Protein AF-A0A2T2XHT8-F1 (afdb_monomer_lite)

Structure (mmCIF, N/CA/C/O backbone):
data_AF-A0A2T2XHT8-F1
#
_entry.id   AF-A0A2T2XHT8-F1
#
loop_
_atom_site.group_PDB
_atom_site.id
_atom_site.type_symbol
_atom_site.label_atom_id
_atom_site.label_alt_id
_atom_site.label_comp_id
_atom_site.label_asym_id
_atom_site.label_entity_id
_atom_site.label_seq_id
_atom_site.pdbx_PDB_ins_code
_atom_site.Cartn_x
_atom_site.Cartn_y
_atom_site.Cartn_z
_atom_site.occupancy
_atom_site.B_iso_or_equiv
_atom_site.auth_seq_id
_atom_site.auth_comp_id
_atom_site.auth_asym_id
_atom_site.auth_atom_id
_atom_site.pdbx_PDB_model_num
ATOM 1 N N . ARG A 1 1 ? -16.889 11.963 -3.856 1.00 29.59 1 ARG A N 1
ATOM 2 C CA . ARG A 1 1 ? -16.355 12.970 -2.906 1.00 29.59 1 ARG A CA 1
ATOM 3 C C . ARG A 1 1 ? -15.479 12.224 -1.908 1.00 29.59 1 ARG A C 1
ATOM 5 O O . ARG A 1 1 ? -16.022 11.439 -1.146 1.00 29.59 1 ARG A O 1
ATOM 12 N N . LEU A 1 2 ? -14.154 12.374 -1.990 1.00 33.22 2 LEU A N 1
ATOM 13 C CA . LEU A 1 2 ? -13.197 11.797 -1.035 1.00 33.22 2 LEU A CA 1
ATOM 14 C C . LEU A 1 2 ? -13.222 12.668 0.232 1.00 33.22 2 LEU A C 1
ATOM 16 O O . LEU A 1 2 ? -12.423 13.588 0.369 1.00 33.22 2 LEU A O 1
ATOM 20 N N . ASN A 1 3 ? -14.234 12.473 1.078 1.00 31.56 3 ASN A N 1
ATOM 21 C CA . ASN A 1 3 ? -14.419 13.256 2.298 1.00 31.56 3 ASN A CA 1
ATOM 22 C C . ASN A 1 3 ? -13.609 12.636 3.454 1.00 31.56 3 ASN A C 1
ATOM 24 O O . ASN A 1 3 ? -13.709 11.440 3.710 1.00 31.56 3 ASN A O 1
ATOM 28 N N . ASP A 1 4 ? -12.853 13.489 4.149 1.00 36.97 4 ASP A N 1
ATOM 29 C CA . ASP A 1 4 ? -12.345 13.329 5.523 1.00 36.97 4 ASP A CA 1
ATOM 30 C C . ASP A 1 4 ? -11.318 12.215 5.830 1.00 36.97 4 ASP A C 1
ATOM 32 O O . ASP A 1 4 ? -11.318 11.665 6.930 1.00 36.97 4 ASP A O 1
ATOM 36 N N . GLY A 1 5 ? -10.402 11.905 4.907 1.00 38.28 5 GLY A N 1
ATOM 37 C CA . GLY A 1 5 ? -9.258 11.017 5.176 1.00 38.28 5 GLY A CA 1
ATOM 38 C C . GLY A 1 5 ? -7.978 11.773 5.558 1.00 38.28 5 GLY A C 1
ATOM 39 O O . GLY A 1 5 ? -7.670 12.795 4.951 1.00 38.28 5 GLY A O 1
ATOM 40 N N . TRP A 1 6 ? -7.212 11.256 6.527 1.00 43.72 6 TRP A N 1
ATOM 41 C CA . TRP A 1 6 ? -5.841 11.714 6.799 1.00 43.72 6 TRP A CA 1
ATOM 42 C C . TRP A 1 6 ? -4.872 11.102 5.794 1.00 43.72 6 TRP A C 1
ATOM 44 O O . TRP A 1 6 ? -4.597 9.907 5.860 1.00 43.72 6 TRP A O 1
ATOM 54 N N . TYR A 1 7 ? -4.335 11.923 4.898 1.00 46.22 7 TYR A N 1
ATOM 55 C CA . TYR A 1 7 ? -3.352 11.497 3.906 1.00 46.22 7 TYR A CA 1
ATOM 56 C C . TYR A 1 7 ? -1.944 11.574 4.495 1.00 46.22 7 TYR A C 1
ATOM 58 O O . TYR A 1 7 ? -1.497 12.653 4.876 1.00 46.22 7 TYR A O 1
ATOM 66 N N . LEU A 1 8 ? -1.255 10.437 4.541 1.00 48.88 8 LEU A N 1
ATOM 67 C CA . LEU A 1 8 ? 0.161 10.328 4.888 1.00 48.88 8 LEU A CA 1
ATOM 68 C C . LEU A 1 8 ? 0.977 10.135 3.615 1.00 48.88 8 LEU A C 1
ATOM 70 O O . LEU A 1 8 ? 0.895 9.075 3.010 1.00 48.88 8 LEU A O 1
ATOM 74 N N . TYR A 1 9 ? 1.755 11.147 3.250 1.00 46.75 9 TYR A N 1
ATOM 75 C CA . TYR A 1 9 ? 2.623 11.181 2.072 1.00 46.75 9 TYR A CA 1
ATOM 76 C C . TYR A 1 9 ? 4.085 10.988 2.490 1.00 46.75 9 TYR A C 1
ATOM 78 O O . TYR A 1 9 ? 4.511 11.621 3.456 1.00 46.75 9 TYR A O 1
ATOM 86 N N . SER A 1 10 ? 4.855 10.167 1.769 1.00 44.16 10 SER A N 1
ATOM 87 C CA . SER A 1 10 ? 6.283 9.954 2.035 1.00 44.16 10 SER A CA 1
ATOM 88 C C . SER A 1 10 ? 7.057 9.840 0.728 1.00 44.16 10 SER A C 1
ATOM 90 O O . SER A 1 10 ? 7.100 8.764 0.145 1.00 44.16 10 SER A O 1
ATOM 92 N N . THR A 1 11 ? 7.709 10.926 0.305 1.00 45.41 11 THR A N 1
ATOM 93 C CA . THR A 1 11 ? 8.671 10.891 -0.805 1.00 45.41 11 THR A CA 1
ATOM 94 C C . THR A 1 11 ? 10.103 10.945 -0.330 1.00 45.41 11 THR A C 1
ATOM 96 O O . THR A 1 11 ? 10.429 11.586 0.668 1.00 45.41 11 THR A O 1
ATOM 99 N N . LYS A 1 12 ? 10.992 10.359 -1.134 1.00 41.38 12 LYS A N 1
ATOM 100 C CA . LYS A 1 12 ? 12.446 10.482 -0.992 1.00 41.38 12 LYS A CA 1
ATOM 101 C C . LYS A 1 12 ? 12.941 11.943 -1.006 1.00 41.38 12 LYS A C 1
ATOM 103 O O . LYS A 1 12 ? 14.016 12.219 -0.480 1.00 41.38 12 LYS A O 1
ATOM 108 N N . HIS A 1 13 ? 12.171 12.872 -1.591 1.00 39.47 13 HIS A N 1
ATOM 109 C CA . HIS A 1 13 ? 12.579 14.265 -1.835 1.00 39.47 13 HIS A CA 1
ATOM 110 C C . HIS A 1 13 ? 11.627 15.348 -1.291 1.00 39.47 13 HIS A C 1
ATOM 112 O O . HIS A 1 13 ? 11.876 16.534 -1.489 1.00 39.47 13 HIS A O 1
ATOM 118 N N . GLY A 1 14 ? 10.575 14.984 -0.555 1.00 38.69 14 GLY A N 1
ATOM 119 C CA . GLY A 1 14 ? 9.791 15.924 0.246 1.00 38.69 14 GLY A CA 1
ATOM 120 C C . GLY A 1 14 ? 9.030 17.020 -0.512 1.00 38.69 14 GLY A C 1
ATOM 121 O O . GLY A 1 14 ? 8.769 18.055 0.104 1.00 38.69 14 GLY A O 1
ATOM 122 N N . GLN A 1 15 ? 8.644 16.844 -1.782 1.00 34.75 15 GLN A N 1
ATOM 123 C CA . GLN A 1 15 ? 7.845 17.860 -2.490 1.00 34.75 15 GLN A CA 1
ATOM 124 C C . GLN A 1 15 ? 6.335 17.802 -2.203 1.00 34.75 15 GLN A C 1
ATOM 126 O O . GLN A 1 15 ? 5.816 16.850 -1.632 1.00 34.75 15 GLN A O 1
ATOM 131 N N . GLU A 1 16 ? 5.668 18.930 -2.456 1.00 40.03 16 GLU A N 1
ATOM 132 C CA . GLU A 1 16 ? 4.448 19.384 -1.787 1.00 40.03 16 GLU A CA 1
ATOM 133 C C . GLU A 1 16 ? 3.205 19.304 -2.684 1.00 40.03 16 GLU A C 1
ATOM 135 O O . GLU A 1 16 ? 3.175 19.864 -3.775 1.00 40.03 16 GLU A O 1
ATOM 140 N N . SER A 1 17 ? 2.126 18.707 -2.173 1.00 34.84 17 SER A N 1
ATOM 141 C CA . SER A 1 17 ? 0.760 19.060 -2.574 1.00 34.84 17 SER A CA 1
ATOM 142 C C . SER A 1 17 ? -0.206 18.667 -1.452 1.00 34.84 17 SER A C 1
ATOM 144 O O . SER A 1 17 ? -0.479 17.488 -1.232 1.00 34.84 17 SER A O 1
ATOM 146 N N . LEU A 1 18 ? -0.662 19.655 -0.676 1.00 41.75 18 LEU A N 1
ATOM 147 C CA . LEU A 1 18 ? -1.556 19.456 0.468 1.00 41.75 18 LEU A CA 1
ATOM 148 C C . LEU A 1 18 ? -2.998 19.765 0.055 1.00 41.75 18 LEU A C 1
ATOM 150 O O . LEU A 1 18 ? -3.281 20.804 -0.540 1.00 41.75 18 LEU A O 1
ATOM 154 N N . THR A 1 19 ? -3.924 18.888 0.435 1.00 37.12 19 THR A N 1
ATOM 155 C CA . THR A 1 19 ? -5.341 19.259 0.574 1.00 37.12 19 THR A CA 1
ATOM 156 C C . THR A 1 19 ? -5.607 19.511 2.059 1.00 37.12 19 THR A C 1
ATOM 158 O O . THR A 1 19 ? -4.887 18.994 2.906 1.00 37.12 19 THR A O 1
ATOM 161 N N . ALA A 1 20 ? -6.609 20.319 2.405 1.00 35.16 20 ALA A N 1
ATOM 162 C CA . ALA A 1 20 ? -6.785 20.916 3.739 1.00 35.16 20 ALA A CA 1
ATOM 163 C C . ALA A 1 20 ? -6.892 19.955 4.962 1.00 35.16 20 ALA A C 1
ATOM 165 O O . ALA A 1 20 ? -6.989 20.447 6.078 1.00 35.16 20 ALA A O 1
ATOM 166 N N . ASN A 1 21 ? -6.837 18.624 4.784 1.00 45.00 21 ASN A N 1
ATOM 167 C CA . ASN A 1 21 ? -6.925 17.599 5.842 1.00 45.00 21 ASN A CA 1
ATOM 168 C C . ASN A 1 21 ? -5.767 16.562 5.817 1.00 45.00 21 ASN A C 1
ATOM 170 O O . ASN A 1 21 ? -5.940 15.421 6.243 1.00 45.00 21 ASN A O 1
ATOM 174 N N . SER A 1 22 ? -4.591 16.908 5.283 1.00 45.38 22 SER A N 1
ATOM 175 C CA . SER A 1 22 ? -3.425 16.005 5.204 1.00 45.38 22 SER A CA 1
ATOM 176 C C . SER A 1 22 ? -2.318 16.361 6.204 1.00 45.38 22 SER A C 1
ATOM 178 O O . SER A 1 22 ? -1.941 17.529 6.289 1.00 45.38 22 SER A O 1
ATOM 180 N N . THR A 1 23 ? -1.731 15.361 6.876 1.00 44.03 23 THR A N 1
ATOM 181 C CA . THR A 1 23 ? -0.503 15.529 7.682 1.00 44.03 23 THR A CA 1
ATOM 182 C C . THR A 1 23 ? 0.681 14.919 6.946 1.00 44.03 23 THR A C 1
ATOM 184 O O . 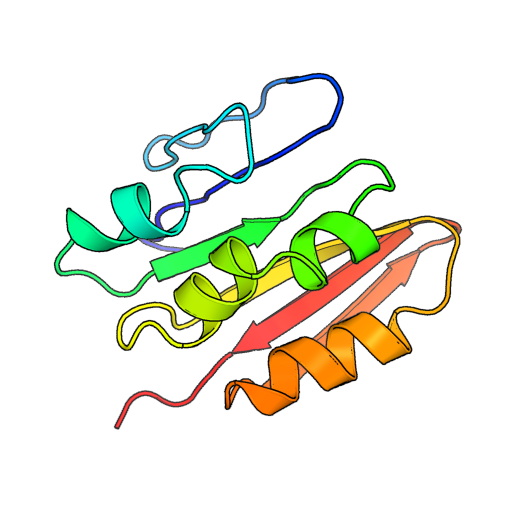THR A 1 23 ? 0.690 13.728 6.641 1.00 44.03 23 THR A O 1
ATOM 187 N N . LYS A 1 24 ? 1.699 15.737 6.668 1.00 46.44 24 LYS A N 1
ATOM 188 C CA . LYS A 1 24 ? 2.946 15.303 6.028 1.00 46.44 24 LYS A CA 1
ATOM 189 C C . LYS A 1 24 ? 3.879 14.685 7.065 1.00 46.44 24 LYS A C 1
ATOM 191 O O . LYS A 1 24 ? 4.098 15.283 8.115 1.00 46.44 24 LYS A O 1
ATOM 196 N N . PHE A 1 25 ? 4.492 13.556 6.724 1.00 45.59 25 PHE A N 1
ATOM 197 C CA . PHE A 1 25 ? 5.554 12.955 7.523 1.00 45.59 25 PHE A CA 1
ATOM 198 C C . PHE A 1 25 ? 6.774 12.700 6.635 1.00 45.59 25 PHE A C 1
ATOM 200 O O . PHE A 1 25 ? 6.668 12.117 5.561 1.00 45.59 25 PHE A O 1
ATOM 207 N N . GLY A 1 26 ? 7.932 13.219 7.050 1.00 38.50 26 GLY A N 1
ATOM 208 C CA . GLY A 1 26 ? 9.165 13.203 6.249 1.00 38.50 26 GLY A CA 1
ATOM 209 C C . GLY A 1 26 ? 9.872 11.846 6.184 1.00 38.50 26 GLY A C 1
ATOM 210 O O . GLY A 1 26 ? 10.766 11.673 5.365 1.00 38.50 26 GLY A O 1
ATOM 211 N N . THR A 1 27 ? 9.471 10.885 7.016 1.00 43.19 27 THR A N 1
ATOM 212 C CA . THR A 1 27 ? 10.069 9.547 7.140 1.00 43.19 27 THR A CA 1
ATOM 213 C C . THR A 1 27 ? 9.017 8.534 7.607 1.00 43.19 27 THR A C 1
ATOM 215 O O . THR A 1 27 ? 8.035 8.912 8.247 1.00 43.19 27 THR A O 1
ATOM 218 N N . ILE A 1 28 ? 9.241 7.240 7.317 1.00 46.84 28 ILE A N 1
ATOM 219 C CA . ILE A 1 28 ? 8.378 6.092 7.698 1.00 46.84 28 ILE A CA 1
ATOM 220 C C . ILE A 1 28 ? 8.026 6.082 9.204 1.00 46.84 28 ILE A C 1
ATOM 222 O O . ILE A 1 28 ? 6.946 5.629 9.584 1.00 46.84 28 ILE A O 1
ATOM 226 N N . SER A 1 29 ? 8.873 6.704 10.027 1.00 42.41 29 SER A N 1
ATOM 227 C CA . SER A 1 29 ? 8.864 6.720 11.493 1.00 42.41 29 SER A CA 1
ATOM 228 C C . SER A 1 29 ? 7.639 7.326 12.190 1.00 42.41 29 SER A C 1
ATOM 230 O O . SER A 1 29 ? 7.700 7.568 13.385 1.00 42.41 29 SER A O 1
ATOM 232 N N . THR A 1 30 ? 6.526 7.597 11.504 1.00 53.91 30 THR A N 1
ATOM 233 C CA . THR A 1 30 ? 5.343 8.225 12.133 1.00 53.91 30 THR A CA 1
ATOM 234 C C . THR A 1 30 ? 3.989 7.831 11.529 1.00 53.91 30 THR A C 1
ATOM 236 O O . THR A 1 30 ? 2.974 8.405 11.916 1.00 53.91 30 THR A O 1
ATOM 239 N N . ILE A 1 31 ? 3.900 6.812 10.653 1.00 56.75 31 ILE A N 1
ATOM 240 C CA . ILE A 1 31 ? 2.582 6.349 10.160 1.00 56.75 31 ILE A CA 1
ATOM 241 C C . ILE A 1 31 ? 1.702 5.871 11.326 1.00 56.75 31 ILE A C 1
ATOM 243 O O . ILE A 1 31 ? 0.533 6.241 11.421 1.00 56.75 31 ILE A O 1
ATOM 247 N N . ALA A 1 32 ? 2.275 5.109 12.260 1.00 57.50 32 ALA A N 1
ATOM 248 C CA . ALA A 1 32 ? 1.568 4.652 13.455 1.00 57.50 32 ALA A CA 1
ATOM 249 C C . ALA A 1 32 ? 1.160 5.814 14.386 1.00 57.50 32 ALA A C 1
ATOM 251 O O . ALA A 1 32 ? 0.032 5.841 14.884 1.00 57.50 32 ALA A O 1
ATOM 252 N N . GLU A 1 33 ? 2.037 6.805 14.579 1.00 57.50 33 GLU A N 1
ATOM 253 C CA . GLU A 1 33 ? 1.763 7.978 15.420 1.00 57.50 33 GLU A CA 1
ATOM 254 C C . GLU A 1 33 ? 0.640 8.841 14.832 1.00 57.50 33 GLU A C 1
ATOM 256 O O . GLU A 1 33 ? -0.312 9.188 15.534 1.00 57.50 33 GLU A O 1
ATOM 261 N N . ALA A 1 34 ? 0.675 9.093 13.524 1.00 56.09 34 ALA A N 1
ATOM 262 C CA . ALA A 1 34 ? -0.365 9.813 12.795 1.00 56.09 34 ALA A CA 1
ATOM 263 C C . A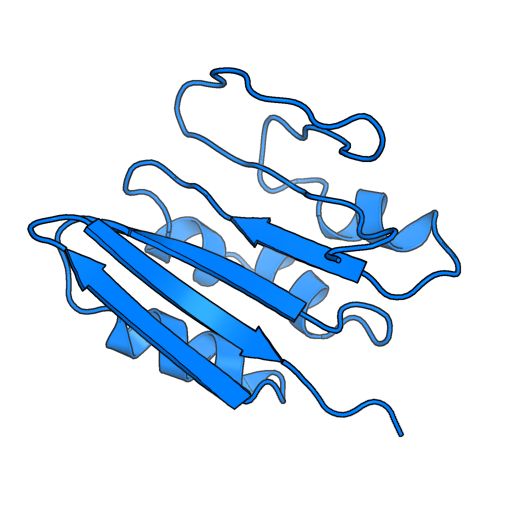LA A 1 34 ? -1.744 9.163 12.937 1.00 56.09 34 ALA A C 1
ATOM 265 O O . ALA A 1 34 ? -2.765 9.834 13.094 1.00 56.09 34 ALA A O 1
ATOM 266 N N . ILE A 1 35 ? -1.762 7.833 12.891 1.00 61.59 35 ILE A N 1
ATOM 267 C CA . ILE A 1 35 ? -2.977 7.042 12.993 1.00 61.59 35 ILE A CA 1
ATOM 268 C C . ILE A 1 35 ? -3.524 7.037 14.429 1.00 61.59 35 ILE A C 1
ATOM 270 O O . ILE A 1 35 ? -4.741 6.957 14.615 1.00 61.59 35 ILE A O 1
ATOM 274 N N . SER A 1 36 ? -2.665 7.141 15.446 1.00 60.97 36 SER A N 1
ATOM 275 C CA . SER A 1 36 ? -3.055 7.045 16.859 1.00 60.97 36 SER A CA 1
ATOM 276 C C . SER A 1 36 ? -3.946 8.206 17.333 1.00 60.97 36 SER A C 1
ATOM 278 O O . SER A 1 36 ? -4.880 7.976 18.106 1.00 60.97 36 SER A O 1
ATOM 280 N N . GLY A 1 37 ? -3.751 9.414 16.792 1.00 60.84 37 GLY A N 1
ATOM 281 C CA . GLY A 1 37 ? -4.430 10.638 17.235 1.00 60.84 37 GLY A CA 1
ATOM 282 C C . GLY A 1 37 ? -5.837 10.887 16.675 1.00 60.84 37 GLY A C 1
ATOM 283 O O . GLY A 1 37 ? -6.467 11.871 17.056 1.00 60.84 37 GLY A O 1
ATOM 284 N N . THR A 1 38 ? -6.359 10.043 15.775 1.00 61.19 38 THR A N 1
ATOM 285 C CA . THR A 1 38 ? -7.650 10.303 15.109 1.00 61.19 38 THR A CA 1
ATOM 286 C C . THR A 1 38 ? -8.697 9.221 15.342 1.00 61.19 38 THR A C 1
ATOM 288 O O . THR A 1 38 ? -8.453 8.054 15.088 1.00 61.19 38 THR A O 1
ATOM 291 N N . HIS A 1 39 ? -9.910 9.593 15.759 1.00 69.06 39 HIS A N 1
ATOM 292 C CA . HIS A 1 39 ? -11.026 8.651 15.948 1.00 69.06 39 HIS A CA 1
ATOM 293 C C . HIS A 1 39 ? -11.796 8.304 14.661 1.00 69.06 39 HIS A C 1
ATOM 295 O O . HIS A 1 39 ? -12.756 7.541 14.718 1.00 69.06 39 HIS A O 1
ATOM 301 N N . LYS A 1 40 ? -11.405 8.858 13.508 1.00 71.88 40 LYS A N 1
ATOM 302 C CA . LYS A 1 40 ? -12.104 8.666 12.231 1.00 71.88 40 LYS A CA 1
ATOM 303 C C . LYS A 1 40 ? -11.465 7.551 11.388 1.00 71.88 40 LYS A C 1
ATOM 305 O O . LYS A 1 40 ? -10.293 7.234 11.599 1.00 71.88 40 LYS A O 1
ATOM 310 N N . PRO A 1 41 ? -12.204 6.984 10.415 1.00 77.44 41 PRO A N 1
ATOM 311 C CA . PRO A 1 41 ? -11.628 6.184 9.337 1.00 77.44 41 PRO A CA 1
ATOM 312 C C . PRO A 1 41 ? -10.466 6.893 8.635 1.00 77.44 41 PRO A C 1
ATOM 314 O O . PRO A 1 41 ? -10.524 8.096 8.385 1.00 77.44 41 PRO A O 1
ATOM 317 N N . ILE A 1 42 ? -9.427 6.141 8.283 1.00 79.50 42 ILE A N 1
ATOM 318 C CA . ILE A 1 42 ? -8.192 6.676 7.700 1.00 79.50 42 ILE A CA 1
ATOM 319 C C . ILE A 1 42 ? -8.019 6.162 6.274 1.00 79.50 42 ILE A C 1
ATOM 321 O O . ILE A 1 42 ? -8.296 4.999 5.973 1.00 79.50 42 ILE A O 1
ATOM 325 N N . THR A 1 43 ? -7.538 7.047 5.401 1.00 82.12 43 THR A N 1
ATOM 326 C CA . THR A 1 43 ? -7.120 6.724 4.034 1.00 82.12 43 THR A CA 1
ATOM 327 C C . THR A 1 43 ? -5.654 7.095 3.865 1.00 82.12 43 THR A C 1
ATOM 329 O O . THR A 1 43 ? -5.323 8.271 3.785 1.00 82.12 43 THR A O 1
ATOM 332 N N . LEU A 1 44 ? -4.781 6.098 3.792 1.00 82.00 44 LEU A N 1
ATOM 333 C CA . LEU A 1 44 ? -3.346 6.276 3.594 1.00 82.00 44 LEU A CA 1
ATOM 334 C C . LEU A 1 44 ? -3.050 6.465 2.101 1.00 82.00 44 LEU A C 1
ATOM 336 O O . LEU A 1 44 ? -3.439 5.621 1.301 1.00 82.00 44 LEU A O 1
ATOM 340 N N . LYS A 1 45 ? -2.361 7.544 1.711 1.00 83.62 45 LYS A N 1
ATOM 341 C CA . LYS A 1 45 ? -1.930 7.765 0.321 1.00 83.62 45 LYS A CA 1
ATOM 342 C C . LYS A 1 45 ? -0.408 7.791 0.219 1.00 83.62 45 LYS A C 1
ATOM 344 O O . LYS A 1 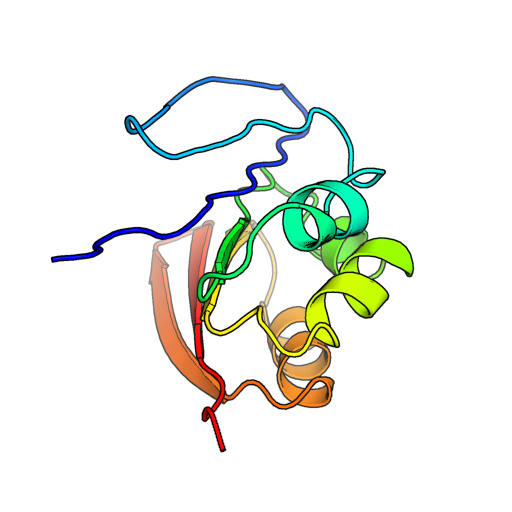45 ? 0.198 8.824 0.467 1.00 83.62 45 LYS A O 1
ATOM 349 N N . LEU A 1 46 ? 0.177 6.691 -0.227 1.00 80.62 46 LEU A N 1
ATOM 350 C CA . LEU A 1 46 ? 1.608 6.540 -0.445 1.00 80.62 46 LEU A CA 1
ATOM 351 C C . LEU A 1 46 ? 1.975 6.964 -1.867 1.00 80.62 46 LEU A C 1
ATOM 353 O O . LEU A 1 46 ? 1.469 6.416 -2.842 1.00 80.62 46 LEU A O 1
ATOM 357 N N . ASP A 1 47 ? 2.852 7.948 -1.957 1.00 79.44 47 ASP A N 1
ATOM 358 C CA . ASP A 1 47 ? 3.511 8.400 -3.175 1.00 79.44 47 ASP A CA 1
ATOM 359 C C . ASP A 1 47 ? 4.991 8.459 -2.809 1.00 79.44 47 ASP A C 1
ATOM 361 O O . ASP A 1 47 ? 5.370 9.251 -1.944 1.00 79.44 47 ASP A O 1
ATOM 365 N N . CYS A 1 48 ? 5.758 7.497 -3.325 1.00 71.44 48 CYS A N 1
ATOM 366 C CA . CYS A 1 48 ? 7.069 7.129 -2.797 1.00 71.44 48 CYS A CA 1
ATOM 367 C C . CYS A 1 48 ? 8.216 7.330 -3.789 1.00 71.44 48 CYS A C 1
ATOM 369 O O . CYS A 1 48 ? 9.362 7.066 -3.426 1.00 71.44 48 CYS A O 1
ATOM 371 N N . GLU A 1 49 ? 7.955 7.823 -5.003 1.00 77.19 49 GLU A N 1
ATOM 372 C CA . GLU A 1 49 ? 8.996 8.179 -5.985 1.00 77.19 49 GLU A CA 1
ATOM 373 C C . GLU A 1 49 ? 10.064 7.069 -6.169 1.00 77.19 49 GLU A C 1
ATOM 375 O O . GLU A 1 49 ? 11.270 7.330 -6.241 1.00 77.19 49 GLU A O 1
ATOM 380 N N . GLY A 1 50 ? 9.638 5.798 -6.172 1.00 75.31 50 GLY A N 1
ATOM 381 C CA . GLY A 1 50 ? 10.490 4.624 -6.381 1.00 75.31 50 GLY A CA 1
ATOM 382 C C . GLY A 1 50 ? 10.982 3.893 -5.128 1.00 75.31 50 GLY A C 1
ATOM 383 O O . GLY A 1 50 ? 11.734 2.927 -5.273 1.00 75.31 50 GLY A O 1
ATOM 384 N N . CYS A 1 51 ? 10.596 4.303 -3.911 1.00 76.94 51 CYS A N 1
ATOM 385 C CA . CYS A 1 51 ? 10.922 3.574 -2.670 1.00 76.94 51 CYS A CA 1
ATOM 386 C C . CYS A 1 51 ? 9.763 2.736 -2.100 1.00 76.94 51 CYS A C 1
ATOM 388 O O . CYS A 1 51 ? 9.803 2.314 -0.944 1.00 76.94 51 CYS A O 1
ATOM 390 N N . GLU A 1 52 ? 8.732 2.444 -2.896 1.00 83.12 52 GLU A N 1
ATOM 391 C CA . GLU A 1 52 ? 7.506 1.783 -2.422 1.00 83.12 52 GLU A CA 1
ATOM 392 C C . GLU A 1 52 ? 7.776 0.425 -1.781 1.00 83.12 52 GLU A C 1
ATOM 394 O O . GLU A 1 52 ? 7.160 0.059 -0.783 1.00 83.12 52 GLU A O 1
ATOM 399 N N . PHE A 1 53 ? 8.706 -0.333 -2.360 1.00 80.62 53 PHE A N 1
ATOM 400 C CA . PHE A 1 53 ? 9.056 -1.670 -1.892 1.00 80.62 53 PHE A CA 1
ATOM 401 C C . PHE A 1 53 ? 9.738 -1.629 -0.521 1.00 80.62 53 PHE A C 1
ATOM 403 O O . PHE A 1 53 ? 9.483 -2.503 0.307 1.00 80.62 53 PHE A O 1
ATOM 410 N N . ASP A 1 54 ? 10.544 -0.599 -0.258 1.00 80.50 54 ASP A N 1
ATOM 411 C CA . ASP A 1 54 ? 11.180 -0.392 1.044 1.00 80.50 54 ASP A CA 1
ATOM 412 C C . ASP A 1 54 ? 10.138 0.048 2.078 1.00 80.50 54 ASP A C 1
ATOM 414 O O . ASP A 1 54 ? 10.103 -0.477 3.191 1.00 80.50 54 ASP A O 1
ATOM 418 N N . VAL A 1 55 ? 9.230 0.950 1.689 1.00 78.38 55 VAL A N 1
ATOM 419 C CA . VAL A 1 55 ? 8.127 1.414 2.542 1.00 78.38 55 VAL A CA 1
ATOM 420 C C . VAL A 1 55 ? 7.212 0.255 2.925 1.00 78.38 55 VAL A C 1
ATOM 422 O O . VAL A 1 55 ? 6.926 0.080 4.104 1.00 78.38 55 VAL A O 1
ATOM 425 N N . VAL A 1 56 ? 6.783 -0.571 1.971 1.00 83.38 56 VAL A N 1
ATOM 426 C CA . VAL A 1 56 ? 5.899 -1.726 2.215 1.00 83.38 56 VAL A CA 1
ATOM 427 C C . VAL A 1 56 ? 6.630 -2.863 2.946 1.00 83.38 56 VAL A C 1
ATOM 429 O O . VAL A 1 56 ? 6.030 -3.606 3.731 1.00 83.38 56 VAL A O 1
ATOM 432 N N . GLY A 1 57 ? 7.939 -2.999 2.722 1.00 78.56 57 GLY A N 1
ATOM 433 C CA . GLY A 1 57 ? 8.796 -3.964 3.408 1.00 78.56 57 GLY A CA 1
ATOM 434 C C . GLY A 1 57 ? 9.092 -3.611 4.869 1.00 78.56 57 GLY A C 1
ATOM 435 O O . GLY A 1 57 ? 9.352 -4.513 5.667 1.00 78.56 57 GLY A O 1
ATOM 436 N N . ASN A 1 58 ? 9.028 -2.329 5.233 1.00 79.00 58 ASN A N 1
ATOM 437 C CA . ASN A 1 58 ? 9.346 -1.844 6.571 1.00 79.00 58 ASN A CA 1
ATOM 438 C C . ASN A 1 58 ? 8.317 -2.306 7.630 1.00 79.00 58 ASN A C 1
ATOM 440 O O . ASN A 1 58 ? 7.102 -2.261 7.423 1.00 79.00 58 ASN A O 1
ATOM 444 N N . SER A 1 59 ? 8.811 -2.730 8.798 1.00 71.81 59 SER A N 1
ATOM 445 C CA . SER A 1 59 ? 8.005 -3.215 9.927 1.00 71.81 59 SER A CA 1
ATOM 446 C C . SER A 1 59 ? 7.000 -2.198 10.479 1.00 71.81 59 SER A C 1
ATOM 448 O O . SER A 1 59 ? 5.929 -2.591 10.935 1.00 71.81 59 SER A O 1
ATOM 450 N N . GLU A 1 60 ? 7.309 -0.905 10.434 1.00 70.12 60 GLU A N 1
ATOM 451 C CA . GLU A 1 60 ? 6.441 0.168 10.929 1.00 70.12 60 GLU A CA 1
ATOM 452 C C . GLU A 1 60 ? 5.239 0.380 10.004 1.00 70.12 60 GLU A C 1
ATOM 454 O O . GLU A 1 60 ? 4.100 0.449 10.470 1.00 70.12 60 GLU A O 1
ATOM 459 N N . SER A 1 61 ? 5.460 0.388 8.686 1.00 72.00 61 SER A N 1
ATOM 460 C CA . SER A 1 61 ? 4.372 0.429 7.700 1.00 72.00 61 SER A CA 1
ATOM 461 C C . SER A 1 61 ? 3.460 -0.787 7.833 1.00 72.00 61 SER A C 1
ATOM 463 O O . SER A 1 61 ? 2.239 -0.668 7.805 1.00 72.00 61 SER A O 1
ATOM 465 N N . ARG A 1 62 ? 4.050 -1.962 8.056 1.00 78.50 62 ARG A N 1
ATOM 466 C CA . ARG A 1 62 ? 3.317 -3.206 8.310 1.00 78.50 62 ARG A CA 1
ATOM 467 C C . ARG A 1 62 ? 2.458 -3.142 9.572 1.00 78.50 62 ARG A C 1
ATOM 469 O O . ARG A 1 62 ? 1.308 -3.573 9.547 1.00 78.50 62 ARG A O 1
ATOM 476 N N . ALA A 1 63 ? 2.972 -2.555 10.653 1.00 77.44 63 ALA A N 1
ATOM 477 C CA . ALA A 1 63 ? 2.180 -2.298 11.853 1.00 77.44 63 ALA A CA 1
ATOM 478 C C . ALA A 1 63 ? 1.014 -1.332 11.568 1.00 77.44 63 ALA A C 1
ATOM 480 O O . ALA A 1 63 ? -0.101 -1.553 12.042 1.00 77.44 63 ALA A O 1
ATOM 481 N N . ALA A 1 64 ? 1.240 -0.304 10.745 1.00 77.38 64 ALA A N 1
ATOM 482 C CA . ALA A 1 64 ? 0.191 0.622 10.329 1.00 77.38 64 ALA A CA 1
ATOM 483 C C . ALA A 1 64 ? -0.899 -0.045 9.472 1.00 77.38 64 ALA A C 1
ATOM 485 O O . ALA A 1 64 ? -2.079 0.257 9.659 1.00 77.38 64 ALA A O 1
ATOM 486 N N . PHE A 1 65 ? -0.543 -0.980 8.582 1.00 85.62 65 PHE A N 1
ATOM 487 C CA . PHE A 1 65 ? -1.514 -1.746 7.790 1.00 85.62 65 PHE A CA 1
ATOM 488 C C . PHE A 1 65 ? -2.466 -2.562 8.674 1.00 85.62 65 PHE A C 1
ATOM 490 O O . PHE A 1 65 ? -3.659 -2.629 8.394 1.00 85.62 65 PHE A O 1
ATOM 497 N N . GLY A 1 66 ? -1.981 -3.094 9.797 1.00 84.56 66 GLY A N 1
ATOM 498 C CA . GLY A 1 66 ? -2.815 -3.788 10.782 1.00 84.56 66 GLY A CA 1
ATOM 499 C C . GLY A 1 66 ? -3.745 -2.885 11.604 1.00 84.56 66 GLY A C 1
ATOM 500 O O . GLY A 1 66 ? -4.546 -3.388 12.390 1.00 84.56 66 GLY A O 1
ATOM 501 N N . HIS A 1 67 ? -3.668 -1.558 11.472 1.00 83.31 67 HIS A N 1
ATOM 502 C CA . HIS A 1 67 ? -4.419 -0.669 12.348 1.00 83.31 67 HIS A CA 1
ATOM 503 C C . HIS A 1 67 ? -5.935 -0.709 12.052 1.00 83.31 67 HIS A C 1
ATOM 505 O O . HIS A 1 67 ? -6.347 -0.462 10.912 1.00 83.31 67 HIS A O 1
ATOM 511 N N . PRO A 1 68 ? -6.817 -0.903 13.058 1.00 84.38 68 PRO A N 1
ATOM 512 C CA . PRO A 1 68 ? -8.255 -1.116 12.845 1.00 84.38 68 PRO A CA 1
ATOM 513 C C . PRO A 1 68 ? -8.943 0.041 12.113 1.00 84.38 68 PRO A C 1
ATOM 515 O O . PRO A 1 68 ? -9.801 -0.193 11.274 1.00 84.38 68 PRO A O 1
ATOM 518 N N . ARG A 1 69 ? -8.491 1.280 12.319 1.00 81.62 69 ARG A N 1
ATOM 519 C CA . ARG A 1 69 ? -9.047 2.478 11.658 1.00 81.62 69 ARG A CA 1
ATOM 520 C C . ARG A 1 69 ? -8.522 2.769 10.246 1.00 81.62 69 ARG A C 1
ATOM 522 O O . ARG A 1 69 ? -9.040 3.670 9.595 1.00 81.62 69 ARG A O 1
ATOM 529 N N . LEU A 1 70 ? -7.500 2.062 9.755 1.00 84.81 70 LEU A N 1
ATOM 530 C CA . LEU A 1 70 ? -6.976 2.292 8.403 1.00 84.81 70 LEU A CA 1
ATOM 531 C C . LEU A 1 70 ? -7.819 1.559 7.366 1.00 84.81 70 LEU A C 1
ATOM 533 O O . LEU A 1 70 ? -7.683 0.352 7.251 1.00 84.81 70 LEU A O 1
ATOM 537 N N . HIS A 1 71 ? -8.699 2.249 6.645 1.00 88.62 71 HIS A N 1
ATOM 538 C CA . HIS A 1 71 ? -9.704 1.600 5.793 1.00 88.62 71 HIS A CA 1
ATOM 539 C C . HIS A 1 71 ? -9.302 1.537 4.324 1.00 88.62 71 HIS A C 1
ATOM 541 O O . HIS A 1 71 ? -9.669 0.594 3.629 1.00 88.62 71 HIS A O 1
ATOM 547 N N . ASN A 1 72 ? -8.541 2.528 3.860 1.00 89.62 72 ASN A N 1
ATOM 548 C CA . ASN A 1 72 ? -8.125 2.615 2.469 1.00 89.62 72 ASN A CA 1
ATOM 549 C C . ASN A 1 72 ? -6.624 2.866 2.369 1.00 89.62 72 ASN A C 1
ATOM 551 O O . ASN A 1 72 ? -6.067 3.625 3.166 1.00 89.62 72 ASN A O 1
ATOM 555 N N . ILE A 1 73 ? -5.996 2.276 1.355 1.00 90.44 73 ILE A N 1
ATOM 556 C CA . ILE A 1 73 ? -4.623 2.585 0.955 1.00 90.44 73 ILE A CA 1
ATOM 557 C C . ILE A 1 73 ? -4.635 2.912 -0.537 1.00 90.44 73 ILE A C 1
ATOM 559 O O . ILE A 1 73 ? -5.161 2.151 -1.342 1.00 90.44 73 ILE A O 1
ATOM 563 N N . ILE A 1 74 ? -4.058 4.046 -0.908 1.00 91.12 74 ILE A N 1
ATOM 564 C CA . ILE A 1 74 ? -3.794 4.433 -2.291 1.00 91.12 74 ILE A CA 1
ATOM 565 C C . ILE A 1 74 ? -2.279 4.470 -2.424 1.00 91.12 74 ILE A C 1
ATOM 567 O O . ILE A 1 74 ? -1.643 5.245 -1.720 1.00 91.12 74 ILE A O 1
ATOM 571 N N . LEU A 1 75 ? -1.699 3.629 -3.270 1.00 90.12 75 LEU A N 1
ATOM 572 C CA . LEU A 1 75 ? -0.251 3.530 -3.419 1.00 90.12 75 LEU A CA 1
ATOM 573 C C . LEU A 1 75 ? 0.141 3.756 -4.874 1.00 90.12 75 LEU A C 1
ATOM 575 O O . LEU A 1 75 ? -0.305 3.021 -5.754 1.00 90.12 75 LEU A O 1
ATOM 579 N N . GLU A 1 76 ? 0.985 4.752 -5.110 1.00 89.62 76 GLU A N 1
ATOM 580 C CA . GLU A 1 76 ? 1.702 4.920 -6.369 1.00 89.62 76 GLU A CA 1
ATOM 581 C C . GLU A 1 76 ? 2.965 4.067 -6.373 1.00 89.62 76 GLU A C 1
ATOM 583 O O . GLU A 1 76 ? 3.687 4.056 -5.381 1.00 89.62 76 GLU A O 1
ATOM 588 N N . TYR A 1 77 ? 3.212 3.335 -7.460 1.00 89.38 77 TYR A N 1
ATOM 589 C CA . TYR A 1 77 ? 4.401 2.510 -7.636 1.00 89.38 77 TYR A CA 1
ATOM 590 C C . TYR A 1 77 ? 5.11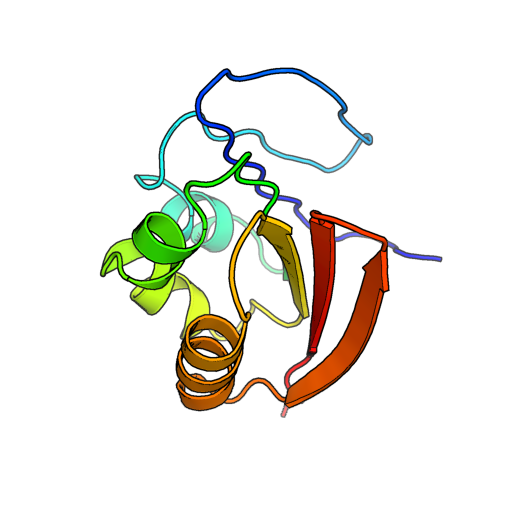7 2.787 -8.947 1.00 89.38 77 TYR A C 1
ATOM 592 O O . TYR A 1 77 ? 4.487 3.084 -9.965 1.00 89.38 77 TYR A O 1
ATOM 600 N N . HIS A 1 78 ? 6.439 2.615 -8.918 1.00 89.00 78 HIS A N 1
ATOM 601 C CA . HIS A 1 78 ? 7.315 2.940 -10.032 1.00 89.00 78 HIS A CA 1
ATOM 602 C C . HIS A 1 78 ? 8.156 1.745 -10.510 1.00 89.00 78 HIS A C 1
ATOM 604 O O . HIS A 1 78 ? 8.579 0.891 -9.729 1.00 89.00 78 HIS A O 1
ATOM 610 N N . PHE A 1 79 ? 8.451 1.721 -11.814 1.00 73.44 79 PHE A N 1
ATOM 611 C CA . PHE A 1 79 ? 9.507 0.945 -12.495 1.00 73.44 79 PHE A CA 1
ATOM 612 C C . PHE A 1 79 ? 9.471 -0.593 -12.403 1.00 73.44 79 PHE A C 1
ATOM 614 O O . PHE A 1 79 ? 10.247 -1.255 -13.095 1.00 73.44 79 PHE A O 1
ATOM 621 N N . ARG A 1 80 ? 8.610 -1.198 -11.578 1.00 80.00 80 ARG A N 1
ATOM 622 C CA . ARG A 1 80 ? 8.571 -2.650 -11.333 1.00 80.00 80 ARG A CA 1
ATOM 623 C C . ARG A 1 80 ? 7.139 -3.168 -11.225 1.00 80.00 80 ARG A C 1
ATOM 625 O O . ARG A 1 80 ? 6.200 -2.411 -11.004 1.00 80.00 80 ARG A O 1
ATOM 632 N N . SER A 1 81 ? 6.987 -4.486 -11.370 1.00 88.06 81 SER A N 1
ATOM 633 C CA . SER A 1 81 ? 5.709 -5.163 -11.124 1.00 88.06 81 SER A CA 1
ATOM 634 C C . SER A 1 81 ? 5.241 -4.929 -9.676 1.00 88.06 81 SER A C 1
ATOM 636 O O . SER A 1 81 ? 6.036 -5.150 -8.756 1.00 88.06 81 SER A O 1
ATOM 638 N N . PRO A 1 82 ? 3.971 -4.542 -9.448 1.00 92.56 82 PRO A N 1
ATOM 639 C CA . PRO A 1 82 ? 3.438 -4.258 -8.115 1.00 92.56 82 PRO A CA 1
ATOM 640 C C . PRO A 1 82 ? 3.095 -5.514 -7.300 1.00 92.56 82 PRO A C 1
ATOM 642 O O . PRO A 1 82 ? 2.554 -5.399 -6.204 1.00 92.56 82 PRO A O 1
ATOM 645 N N . GLN A 1 83 ? 3.369 -6.716 -7.811 1.00 93.12 83 GLN A N 1
ATOM 646 C CA . GLN A 1 83 ? 2.849 -7.962 -7.242 1.00 93.12 83 GLN A CA 1
ATOM 647 C C . GLN A 1 83 ? 3.203 -8.154 -5.755 1.00 93.12 83 GLN A C 1
ATOM 649 O O . GLN A 1 83 ? 2.321 -8.443 -4.953 1.00 93.12 83 GLN A O 1
ATOM 654 N N . MET A 1 84 ? 4.454 -7.885 -5.362 1.00 91.44 84 MET A N 1
ATOM 655 C CA . MET A 1 84 ? 4.883 -7.966 -3.956 1.00 91.44 84 MET A CA 1
ATOM 656 C C . MET A 1 84 ? 4.130 -6.971 -3.057 1.00 91.44 84 MET A C 1
ATOM 658 O O . MET A 1 84 ? 3.805 -7.288 -1.911 1.00 91.44 84 MET A O 1
ATOM 662 N N . ILE A 1 85 ? 3.823 -5.780 -3.577 1.00 92.75 85 ILE A N 1
ATOM 663 C CA . ILE A 1 85 ? 3.063 -4.759 -2.850 1.00 92.75 85 ILE A CA 1
ATOM 664 C C . ILE A 1 85 ? 1.629 -5.242 -2.629 1.00 92.75 85 ILE A C 1
ATOM 666 O O . ILE A 1 85 ? 1.120 -5.168 -1.511 1.00 92.75 85 ILE A O 1
ATOM 670 N N . ILE A 1 86 ? 1.001 -5.775 -3.682 1.00 95.44 86 ILE A N 1
ATOM 671 C CA . ILE A 1 86 ? -0.356 -6.328 -3.630 1.00 95.44 86 ILE A CA 1
ATOM 672 C C . ILE A 1 86 ? -0.421 -7.462 -2.607 1.00 95.44 86 ILE A C 1
ATOM 674 O O . ILE A 1 86 ? -1.266 -7.431 -1.715 1.00 95.44 86 ILE A O 1
ATOM 678 N N . GLU A 1 87 ? 0.488 -8.430 -2.685 1.00 94.56 87 GLU A N 1
ATOM 679 C CA . GLU A 1 87 ? 0.546 -9.568 -1.761 1.00 94.56 87 GLU A CA 1
ATOM 680 C C . GLU A 1 87 ? 0.758 -9.119 -0.313 1.00 94.56 87 GLU A C 1
ATOM 682 O O . GLU A 1 87 ? 0.058 -9.575 0.590 1.00 94.56 87 GLU A O 1
ATOM 687 N N . THR A 1 88 ? 1.666 -8.168 -0.085 1.00 92.50 88 THR A N 1
ATOM 688 C CA . THR A 1 88 ? 1.930 -7.668 1.267 1.00 92.50 88 THR A CA 1
ATOM 689 C C . THR A 1 88 ? 0.718 -6.946 1.842 1.00 92.50 88 THR A C 1
ATOM 691 O O . THR A 1 88 ? 0.338 -7.215 2.974 1.00 92.50 88 THR A O 1
ATOM 694 N N . ILE A 1 89 ? 0.087 -6.038 1.095 1.00 93.50 89 ILE A N 1
ATOM 695 C CA . ILE A 1 89 ? -1.045 -5.257 1.612 1.00 93.50 89 ILE A CA 1
ATOM 696 C C . ILE A 1 89 ? -2.285 -6.142 1.802 1.00 93.50 89 ILE A C 1
ATOM 698 O O . ILE A 1 89 ? -2.989 -6.012 2.805 1.00 93.50 89 ILE A O 1
ATOM 702 N N . THR A 1 90 ? -2.530 -7.0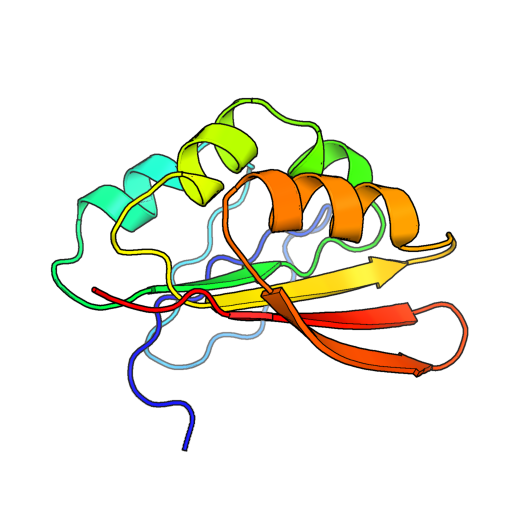88 0.893 1.00 94.75 90 THR A N 1
ATOM 703 C CA . THR A 1 90 ? -3.657 -8.030 1.015 1.00 94.75 90 THR A CA 1
ATOM 704 C C . THR A 1 90 ? -3.499 -8.999 2.188 1.00 94.75 90 THR A C 1
ATOM 706 O O . THR A 1 90 ? -4.497 -9.354 2.813 1.00 94.75 90 THR A O 1
ATOM 709 N N . HIS A 1 91 ? -2.266 -9.342 2.581 1.00 93.94 91 HIS A N 1
ATOM 710 C CA . HIS A 1 91 ? -1.995 -10.099 3.809 1.00 93.94 91 HIS A CA 1
ATOM 711 C C . HIS A 1 91 ? -2.538 -9.410 5.077 1.00 93.94 91 HIS A C 1
ATOM 713 O O . HIS A 1 91 ? -2.912 -10.091 6.028 1.00 93.94 91 HIS A O 1
ATOM 719 N N . TYR A 1 92 ? -2.650 -8.076 5.081 1.00 91.88 92 TYR A N 1
ATOM 720 C CA . TYR A 1 92 ? -3.222 -7.299 6.191 1.00 91.88 92 TYR A CA 1
ATOM 721 C C . TYR A 1 92 ? -4.746 -7.101 6.089 1.00 91.88 92 TYR A C 1
ATOM 723 O O . TYR A 1 92 ? -5.304 -6.231 6.755 1.00 91.88 92 TYR A O 1
ATOM 731 N N . GLY A 1 93 ? -5.435 -7.904 5.272 1.00 93.62 93 GLY A N 1
ATOM 732 C CA . GLY A 1 93 ? -6.900 -7.912 5.185 1.00 93.62 93 GLY A CA 1
ATOM 733 C C . GLY A 1 93 ? -7.492 -6.851 4.257 1.00 93.62 93 GLY A C 1
ATOM 734 O O . GLY A 1 93 ? -8.698 -6.621 4.274 1.00 93.62 93 GLY A O 1
ATOM 735 N N . PHE A 1 94 ? -6.666 -6.197 3.442 1.00 95.31 94 PHE A N 1
ATOM 736 C CA . PHE A 1 94 ? -7.150 -5.327 2.376 1.00 95.31 94 PHE A CA 1
ATOM 737 C C . PHE A 1 94 ? -7.459 -6.121 1.106 1.00 95.31 94 PHE A C 1
ATOM 739 O O . PHE A 1 94 ? -6.829 -7.132 0.805 1.00 95.31 94 PHE A O 1
ATOM 746 N N . HIS A 1 95 ? -8.363 -5.592 0.293 1.00 96.19 95 HIS A N 1
ATOM 747 C CA . HIS A 1 95 ? -8.635 -6.063 -1.058 1.00 96.19 95 HIS A CA 1
ATOM 748 C C . HIS A 1 95 ? -8.211 -5.002 -2.068 1.00 96.19 95 HIS A C 1
ATOM 750 O O . HIS A 1 95 ? -8.476 -3.815 -1.873 1.00 96.19 95 HIS A O 1
ATOM 756 N N . LEU A 1 96 ? -7.564 -5.425 -3.156 1.00 96.69 96 LEU A N 1
ATOM 757 C CA . LEU A 1 96 ? -7.269 -4.551 -4.288 1.00 96.69 96 LEU A CA 1
ATOM 758 C C . LEU A 1 96 ? -8.577 -4.267 -5.037 1.00 96.69 96 LEU A C 1
ATOM 760 O O . LEU A 1 96 ? -9.121 -5.149 -5.696 1.00 96.69 96 LEU A O 1
ATOM 764 N N . SER A 1 97 ? -9.085 -3.044 -4.929 1.00 96.00 97 SER A N 1
ATOM 765 C CA . SER A 1 97 ? -10.341 -2.624 -5.559 1.00 96.00 97 SER A CA 1
ATOM 766 C C . SER A 1 97 ? -10.130 -2.030 -6.947 1.00 96.00 97 SER A C 1
ATOM 768 O O . SER A 1 97 ? -11.018 -2.109 -7.796 1.00 96.00 97 SER A O 1
ATOM 770 N N . ARG A 1 98 ? -8.958 -1.435 -7.198 1.00 95.88 98 ARG A N 1
ATOM 771 C CA . ARG A 1 98 ? -8.617 -0.852 -8.498 1.00 95.88 98 ARG A CA 1
ATOM 772 C C . ARG A 1 98 ? -7.109 -0.823 -8.723 1.00 95.88 98 ARG A C 1
ATOM 774 O O . ARG A 1 98 ? -6.339 -0.580 -7.798 1.00 95.88 98 ARG A O 1
ATOM 781 N N . HIS A 1 99 ? -6.704 -1.013 -9.974 1.00 95.44 99 HIS A N 1
ATOM 782 C CA . HIS A 1 99 ? -5.325 -0.886 -10.435 1.00 95.44 99 HIS A CA 1
ATOM 783 C C . HIS A 1 99 ? -5.302 -0.069 -11.727 1.00 95.44 99 HIS A C 1
ATOM 785 O O . HIS A 1 99 ? -5.960 -0.424 -12.701 1.00 95.44 99 HIS A O 1
ATOM 791 N N . GLU A 1 100 ? -4.570 1.041 -11.722 1.00 94.25 100 GLU A N 1
ATOM 792 C CA . GLU A 1 100 ? -4.414 1.934 -12.870 1.00 94.25 100 GLU A CA 1
ATOM 793 C C . GLU A 1 100 ? -2.928 2.0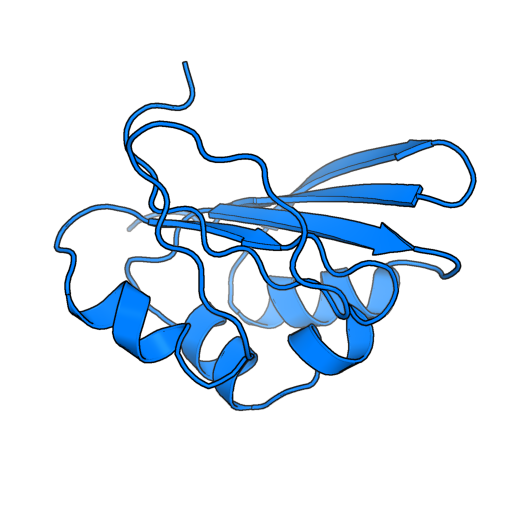38 -13.225 1.00 94.25 100 GLU A C 1
ATOM 795 O O . GLU A 1 100 ? -2.171 2.700 -12.525 1.00 94.25 100 GLU A O 1
ATOM 800 N N . ALA A 1 101 ? -2.488 1.391 -14.303 1.00 90.44 101 ALA A N 1
ATOM 801 C CA . ALA A 1 101 ? -1.103 1.470 -14.769 1.00 90.44 101 ALA A CA 1
ATOM 802 C C . ALA A 1 101 ? -0.979 2.421 -15.968 1.00 90.44 101 ALA A C 1
ATOM 804 O O . ALA A 1 101 ? -1.726 2.298 -16.942 1.00 90.44 101 ALA A O 1
ATOM 805 N N . LYS A 1 102 ? -0.013 3.347 -15.930 1.00 84.31 102 LYS A N 1
ATOM 806 C CA . LYS A 1 102 ? 0.288 4.269 -17.032 1.00 84.31 102 LYS A CA 1
ATOM 807 C C . LYS A 1 102 ? 1.799 4.451 -17.201 1.00 84.31 102 LYS A C 1
ATOM 809 O O . LYS A 1 102 ? 2.423 5.317 -16.594 1.00 84.31 102 LYS A O 1
ATOM 814 N N . GLY A 1 103 ? 2.381 3.668 -18.106 1.00 84.25 103 GLY A N 1
ATOM 815 C CA . GLY A 1 103 ? 3.814 3.732 -18.399 1.00 84.25 103 GLY A CA 1
ATOM 816 C C . GLY A 1 103 ? 4.654 3.242 -17.210 1.00 84.25 103 GLY A C 1
ATOM 817 O O . GLY A 1 103 ? 4.377 2.152 -16.711 1.00 84.25 103 GLY A O 1
ATOM 818 N N . PRO A 1 104 ? 5.677 3.994 -16.759 1.00 85.00 104 PRO A N 1
ATOM 819 C CA . PRO A 1 104 ? 6.555 3.563 -15.670 1.00 85.00 104 PRO A CA 1
ATOM 820 C C . PRO A 1 104 ? 5.929 3.705 -14.275 1.00 85.00 104 PRO A C 1
ATOM 822 O O . PRO A 1 104 ? 6.571 3.311 -13.304 1.00 85.00 104 PRO A O 1
ATOM 825 N N . VAL A 1 105 ? 4.716 4.257 -14.181 1.00 88.19 105 VAL A N 1
ATOM 826 C CA . VAL A 1 105 ? 4.013 4.538 -12.925 1.00 88.19 105 VAL A CA 1
ATOM 827 C C . VAL A 1 105 ? 2.652 3.849 -12.926 1.00 88.19 105 VAL A C 1
ATOM 829 O O . VAL A 1 105 ? 1.990 3.754 -13.965 1.00 88.19 105 VAL A O 1
ATOM 832 N N . GLY A 1 106 ? 2.203 3.378 -11.768 1.00 91.69 106 GLY A N 1
ATOM 833 C CA . GLY A 1 106 ? 0.827 2.935 -11.582 1.00 91.69 106 GLY A CA 1
ATOM 834 C C . GLY A 1 106 ? 0.290 3.229 -10.190 1.00 91.69 106 GLY A C 1
ATOM 835 O O . GLY A 1 106 ? 1.043 3.448 -9.252 1.00 91.69 106 GLY A O 1
ATOM 836 N N . LEU A 1 107 ? -1.032 3.219 -10.064 1.00 93.19 107 LEU A N 1
ATOM 837 C CA . LEU A 1 107 ? -1.766 3.432 -8.825 1.00 93.19 107 LEU A CA 1
ATOM 838 C C . LEU A 1 107 ? -2.516 2.160 -8.438 1.00 93.19 107 LEU A C 1
ATOM 840 O O . LEU A 1 107 ? -3.241 1.571 -9.243 1.00 93.19 107 LEU A O 1
ATOM 844 N N . LEU A 1 108 ? -2.372 1.762 -7.182 1.00 95.25 108 LEU A N 1
ATOM 845 C CA . LEU A 1 108 ? -3.112 0.678 -6.552 1.00 95.25 108 LEU A CA 1
ATOM 846 C C . LEU A 1 108 ? -4.065 1.268 -5.522 1.00 95.25 108 LEU A C 1
ATOM 848 O O . LEU A 1 108 ? -3.675 2.102 -4.706 1.00 95.25 108 LEU A O 1
ATOM 852 N N . PHE A 1 109 ? -5.308 0.811 -5.543 1.00 95.56 109 PHE A N 1
ATOM 853 C CA . PHE A 1 109 ? -6.339 1.214 -4.601 1.00 95.56 109 PHE A CA 1
ATOM 854 C C . PHE A 1 109 ? -6.763 -0.009 -3.810 1.00 95.56 109 PHE A C 1
ATOM 856 O O . PHE A 1 109 ? -7.242 -0.993 -4.373 1.00 95.56 109 PHE A O 1
ATOM 863 N N . PHE A 1 110 ? -6.596 0.072 -2.502 1.00 95.81 110 PHE A N 1
ATOM 864 C CA . PHE A 1 110 ? -6.952 -0.967 -1.561 1.00 95.81 110 PHE A CA 1
ATOM 865 C C . PHE A 1 110 ? -8.029 -0.467 -0.613 1.00 95.81 110 PHE A C 1
ATOM 867 O O . PHE A 1 110 ? -7.992 0.680 -0.164 1.00 95.81 110 PHE A O 1
ATOM 874 N N . SER A 1 111 ? -8.949 -1.355 -0.267 1.00 94.31 111 SER A N 1
ATOM 875 C CA . SER A 1 111 ? -9.985 -1.125 0.735 1.00 94.31 111 SER A CA 1
ATOM 876 C C . SER A 1 111 ? -10.128 -2.358 1.611 1.00 94.31 111 SER A C 1
ATOM 878 O O . SER A 1 111 ? -10.036 -3.475 1.105 1.00 94.31 111 SER A O 1
ATOM 880 N N . LYS A 1 112 ? -10.392 -2.171 2.898 1.00 90.88 112 LYS A N 1
ATOM 881 C CA . LYS A 1 112 ? -10.817 -3.254 3.788 1.00 90.88 112 LYS A CA 1
ATOM 882 C C . LYS A 1 112 ? -12.261 -3.042 4.220 1.00 90.88 112 LYS A C 1
ATOM 884 O O . LYS A 1 112 ? -12.709 -1.900 4.355 1.00 90.88 112 LYS A O 1
ATOM 889 N N . GLU A 1 113 ? -12.975 -4.137 4.445 1.00 79.44 113 GLU A N 1
ATOM 890 C CA . GLU A 1 113 ? -14.298 -4.055 5.049 1.00 79.44 113 GLU A CA 1
ATOM 891 C C . GLU A 1 113 ? -14.187 -3.625 6.513 1.00 79.44 113 GLU A C 1
ATOM 893 O O . GLU A 1 113 ? -13.233 -3.956 7.221 1.00 79.44 113 GLU A O 1
ATOM 898 N N . VAL A 1 114 ? -15.163 -2.833 6.944 1.00 66.56 114 VAL A N 1
ATOM 899 C CA . VAL A 1 114 ? -15.280 -2.364 8.320 1.00 66.56 114 VAL A CA 1
ATOM 900 C C . VAL A 1 114 ? -16.415 -3.163 8.930 1.00 66.56 114 VAL A C 1
ATOM 902 O O . VAL A 1 114 ? -17.574 -2.932 8.588 1.00 66.56 114 VAL A O 1
ATOM 905 N N . SER A 1 115 ? -16.063 -4.136 9.763 1.00 56.97 115 SER A N 1
ATOM 906 C CA . SER A 1 115 ? -17.010 -4.858 10.616 1.00 56.97 115 SER A CA 1
ATOM 907 C C . SER A 1 115 ? -17.500 -3.978 11.756 1.00 56.97 115 SER A C 1
ATOM 909 O O . SER A 1 115 ? -16.617 -3.339 12.380 1.00 56.97 115 SER A O 1
#

InterPro domains:
  IPR006342 Methyltransferase FkbM [PF05050] (27-95)

pLDDT: mean 71.95, std 20.78, range [29.59, 96.69]

Secondary structure (DSSP, 8-state):
---S--B----TT------TTB---SSGGGHHHHHHT--S-EEEEE--TT-HHHHHHSHHHHHHHT-TTEEEEEEEEESS-SHHHHHHHHHTT-EEEEEEEETTEEEEEEE----

Foldseek 3Di:
DPPDAAEEEEEPVDDDDDDPRYDYDDDLVCLVVSVVPDPAAHEYEYDYPACLCVSLVDPSNLVSLLDLRHFKYKYKHFQDDCVVVQVSSVVSQWDFPDKADDPGMIITIIGHDRD

Radius of gyration: 13.11 Å; chains: 1; bounding box: 30×31×36 Å

Sequence (115 aa):
RLNDGWYLYSTKHGQESLTANSTKFGTISTIAEAISGTHKPITLKLDCEGCEFDVVGNSESRAAFGHPRLHNIILEYHFRSPQMIIETITHYGFHLSRHEAKGPVGLLFFSKEVS

Organism: NCBI:txid453960